Protein AF-A0A2A5M2I6-F1 (afdb_monomer)

Foldseek 3Di:
DWDWDQACNDTWIWDADPNDIDGDLVSVCVNVVHDSVVSVVVVVPPDDDPDPDDQWAKDWDADPVRDIDIDTNGD

pLDDT: mean 84.15, std 12.75, range [51.09, 97.0]

Nearest PDB structures (foldseek):
  3wpr-assembly1_C  TM=2.422E-01  e=1.296E+00  Acinetobacter sp. Tol 5
  3wpr-assembly1_B  TM=2.486E-01  e=1.661E+00  Acinetobacter sp. Tol 5
  3wpa-assembly1_A  TM=3.226E-01  e=5.743E+00  Acinetobacter sp. Tol 5

Radius of gyration: 17.0 Å; Cα contacts (8 Å, |Δi|>4): 84; chains: 1; bounding box: 36×39×30 Å

Solvent-accessible surface area (backbone atoms only — not comparable to full-atom values): 4774 Å² total; per-residue (Å²): 106,79,45,83,43,77,44,90,87,35,84,34,69,31,45,57,56,97,94,41,81,44,70,54,69,60,53,54,17,61,51,66,76,44,64,48,70,60,51,54,51,55,60,66,68,49,83,89,68,91,71,93,67,73,48,60,40,86,45,74,46,68,49,99,87,68,48,80,41,81,45,66,49,72,96

Sequence (75 aa):
MEKLAVINGVDVELEVVDNAVYTTSLSVAEVFNKNHKNIIRKINEFPKDNFTKLNFELSKYIDSTGRILPCYKIT

Mean predicted aligned error: 10.23 Å

Secondary structure (DSSP, 8-state):
-EEEEEETTEEEEEEEETTEEE--HHHHHHHTT--HHHHHHHHHHS--S--SS-SEEEEEEE-TTS-EEEEEEE-

Structure (mmCIF, N/CA/C/O backbone):
data_AF-A0A2A5M2I6-F1
#
_entry.id   AF-A0A2A5M2I6-F1
#
loop_
_atom_site.group_PDB
_atom_site.id
_atom_site.type_symbol
_atom_site.label_atom_id
_atom_site.label_alt_id
_atom_site.label_comp_id
_atom_site.label_asym_id
_atom_site.label_entity_id
_atom_site.label_seq_id
_atom_site.pdbx_PDB_ins_code
_atom_site.Cartn_x
_atom_site.Cartn_y
_atom_site.Cartn_z
_atom_site.occupancy
_atom_site.B_iso_or_equiv
_atom_site.auth_seq_id
_atom_site.auth_comp_id
_atom_site.auth_asym_id
_atom_site.auth_atom_id
_atom_site.pdbx_PDB_model_num
ATOM 1 N N . MET A 1 1 ? -11.709 10.304 -15.853 1.00 61.88 1 MET A N 1
ATOM 2 C CA . MET A 1 1 ? -13.075 9.949 -15.401 1.00 6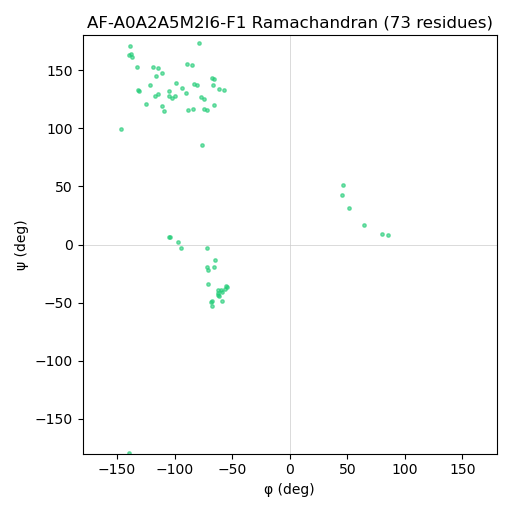1.88 1 MET A CA 1
ATOM 3 C C . MET A 1 1 ? -12.924 9.360 -14.018 1.00 61.88 1 MET A C 1
ATOM 5 O O . MET A 1 1 ? -12.174 8.400 -13.887 1.00 61.88 1 MET A O 1
ATOM 9 N N . GLU A 1 2 ? -13.559 9.958 -13.018 1.00 71.44 2 GLU A N 1
ATOM 10 C CA . GLU A 1 2 ? -13.511 9.472 -11.637 1.00 71.44 2 GLU A CA 1
ATOM 11 C C . GLU A 1 2 ? -14.542 8.355 -11.449 1.00 71.44 2 GLU A C 1
ATOM 13 O O . GLU A 1 2 ? -15.647 8.413 -11.998 1.00 71.44 2 GLU A O 1
ATOM 18 N N . LYS A 1 3 ? -14.157 7.295 -10.736 1.00 79.38 3 LYS A N 1
ATOM 19 C CA . LYS A 1 3 ? -15.032 6.167 -10.396 1.00 79.38 3 LYS A CA 1
ATOM 20 C C . LYS A 1 3 ? -15.104 6.022 -8.885 1.00 79.38 3 LYS A C 1
ATOM 22 O O . LYS A 1 3 ? -14.077 6.064 -8.222 1.00 79.38 3 LYS A O 1
ATOM 27 N N . LEU A 1 4 ? -16.302 5.789 -8.365 1.00 86.56 4 LEU A N 1
ATOM 28 C CA . LEU A 1 4 ? -16.520 5.540 -6.944 1.00 86.56 4 LEU A CA 1
ATOM 29 C C . LEU A 1 4 ? -16.499 4.032 -6.662 1.00 86.56 4 LEU A C 1
ATOM 31 O O . LEU A 1 4 ? -17.130 3.257 -7.389 1.00 86.56 4 LEU A O 1
ATOM 35 N N . ALA A 1 5 ? -15.805 3.616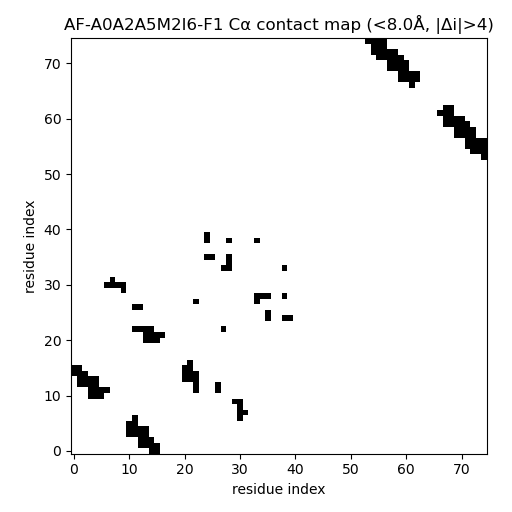 -5.606 1.00 91.81 5 ALA A N 1
ATOM 36 C CA . ALA A 1 5 ? -15.830 2.251 -5.094 1.00 91.81 5 ALA A CA 1
ATOM 37 C C . ALA A 1 5 ? -16.042 2.250 -3.577 1.00 91.81 5 ALA A C 1
ATOM 39 O O . ALA A 1 5 ? -15.343 2.953 -2.859 1.00 91.81 5 ALA A O 1
ATOM 40 N N . VAL A 1 6 ? -16.957 1.416 -3.079 1.00 94.00 6 VAL A N 1
ATOM 41 C CA . VAL A 1 6 ? -17.144 1.225 -1.634 1.00 94.00 6 VAL A CA 1
ATOM 42 C C . VAL A 1 6 ? -16.217 0.111 -1.155 1.00 94.00 6 VAL A C 1
ATOM 44 O O . VAL A 1 6 ? -16.382 -1.044 -1.553 1.00 94.00 6 VAL A O 1
ATOM 47 N N . ILE A 1 7 ? -15.255 0.429 -0.285 1.00 94.00 7 ILE A N 1
ATOM 48 C CA . ILE A 1 7 ? -14.307 -0.541 0.284 1.00 94.00 7 ILE A CA 1
ATOM 49 C C . ILE A 1 7 ? -14.379 -0.462 1.807 1.00 94.00 7 ILE A C 1
ATOM 51 O O . ILE A 1 7 ? -14.159 0.593 2.389 1.00 94.00 7 ILE A O 1
ATOM 55 N N . ASN A 1 8 ? -14.708 -1.577 2.466 1.00 94.56 8 ASN A N 1
ATOM 56 C CA . ASN A 1 8 ? -14.943 -1.628 3.918 1.00 94.56 8 ASN A CA 1
ATOM 57 C C . ASN A 1 8 ? -15.949 -0.570 4.426 1.00 94.56 8 ASN A C 1
ATOM 59 O O . ASN A 1 8 ? -15.838 -0.103 5.555 1.00 94.56 8 ASN A O 1
ATOM 63 N N . GLY A 1 9 ? -16.930 -0.194 3.597 1.00 93.12 9 GLY A N 1
ATOM 64 C CA . GLY A 1 9 ? -17.927 0.828 3.935 1.00 93.12 9 GLY A CA 1
ATOM 65 C C . GLY A 1 9 ? -17.453 2.275 3.774 1.00 93.12 9 GLY A C 1
ATOM 66 O O . GLY A 1 9 ? -18.171 3.177 4.187 1.00 93.12 9 GLY A O 1
ATOM 67 N N . VAL A 1 10 ? -16.276 2.497 3.183 1.00 94.12 10 VAL A N 1
ATOM 68 C CA . VAL A 1 10 ? -15.738 3.822 2.850 1.00 94.12 10 VAL A CA 1
ATOM 69 C C . VAL A 1 10 ? -15.868 4.050 1.347 1.00 94.12 10 VAL A C 1
ATOM 71 O O . VAL A 1 10 ? -15.482 3.180 0.561 1.00 94.12 10 VAL A O 1
ATOM 74 N N . ASP A 1 11 ? -16.390 5.210 0.956 1.00 94.50 11 ASP A N 1
ATOM 75 C CA . ASP A 1 11 ? -16.435 5.654 -0.437 1.00 94.50 11 ASP A CA 1
ATOM 76 C C . ASP A 1 11 ? -15.038 6.102 -0.890 1.00 94.50 11 ASP A C 1
ATOM 78 O O . ASP A 1 11 ? -14.461 7.049 -0.361 1.00 94.50 11 ASP A O 1
ATOM 82 N N . VAL A 1 12 ? -14.475 5.402 -1.873 1.00 94.62 12 VAL A N 1
ATOM 83 C CA . VAL A 1 12 ? -13.146 5.668 -2.427 1.00 94.62 12 VAL A CA 1
ATOM 84 C C . VAL A 1 12 ? -13.281 6.193 -3.848 1.00 94.62 12 VAL 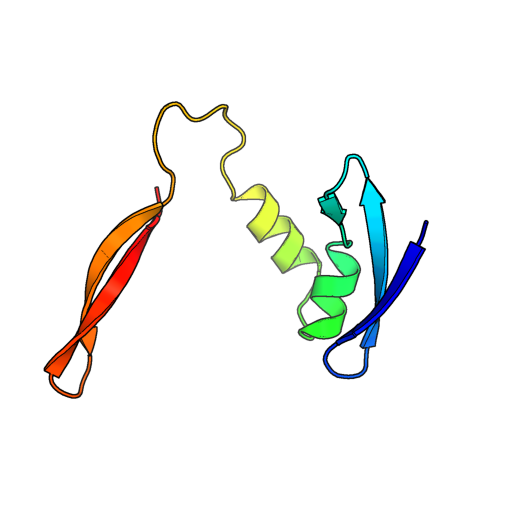A C 1
ATOM 86 O O . VAL A 1 12 ? -13.778 5.498 -4.737 1.00 94.62 12 VAL A O 1
ATOM 89 N N . GLU A 1 13 ? -12.787 7.408 -4.065 1.00 91.81 13 GLU A N 1
ATOM 90 C CA . GLU A 1 13 ? -12.616 7.990 -5.393 1.00 91.81 13 GLU A CA 1
ATOM 91 C C . GLU A 1 13 ? -11.374 7.404 -6.073 1.00 91.81 13 GLU A C 1
ATOM 93 O O . GLU A 1 13 ? -10.267 7.407 -5.527 1.00 91.81 13 GLU A O 1
ATOM 98 N N . LEU A 1 14 ? -11.571 6.884 -7.281 1.00 92.62 14 LEU A N 1
ATOM 99 C CA . LEU A 1 14 ? -10.534 6.298 -8.116 1.00 92.62 14 LEU A CA 1
ATOM 100 C C . LEU A 1 14 ? -10.341 7.139 -9.372 1.00 92.62 14 LEU A C 1
ATOM 102 O O . LEU A 1 14 ? -11.293 7.412 -10.111 1.00 92.62 14 LEU A O 1
ATOM 106 N N . GLU A 1 15 ? -9.090 7.480 -9.650 1.00 90.81 15 GLU A N 1
ATOM 107 C CA . GLU A 1 15 ? -8.692 8.204 -10.851 1.00 90.81 15 GLU A CA 1
ATOM 108 C C . GLU A 1 15 ? -8.154 7.225 -11.899 1.00 90.81 15 GLU A C 1
ATOM 110 O O . GLU A 1 15 ? -7.418 6.292 -11.579 1.00 90.81 15 GLU A O 1
ATOM 115 N N . VAL A 1 16 ? -8.512 7.433 -13.166 1.00 90.25 16 VAL A N 1
ATOM 116 C CA . VAL A 1 16 ? -7.963 6.664 -14.289 1.00 90.25 16 VAL A CA 1
ATOM 117 C C . VAL A 1 16 ? -7.041 7.561 -15.107 1.00 90.25 16 VAL A C 1
ATOM 119 O O . VAL A 1 16 ? -7.521 8.503 -15.740 1.00 90.25 16 VAL A O 1
ATOM 122 N N . VAL A 1 17 ? -5.749 7.226 -15.127 1.00 88.19 17 VAL A N 1
ATOM 123 C CA . VAL A 1 17 ? -4.691 7.925 -15.878 1.00 88.19 17 VAL A CA 1
ATOM 124 C C . VAL A 1 17 ? -3.889 6.887 -16.658 1.00 88.19 17 VAL A C 1
ATOM 126 O O . VAL A 1 17 ? -3.543 5.849 -16.105 1.00 88.19 17 VAL A O 1
ATOM 129 N N . ASP A 1 18 ? -3.636 7.118 -17.949 1.00 88.94 18 ASP A N 1
ATOM 130 C CA . ASP A 1 18 ? -2.810 6.250 -18.810 1.00 88.94 18 ASP A CA 1
ATOM 131 C C . ASP A 1 18 ? -3.105 4.741 -18.687 1.00 88.94 18 ASP A C 1
ATOM 133 O O . ASP A 1 18 ? -2.210 3.899 -18.646 1.00 88.94 18 ASP A O 1
ATOM 137 N N . ASN A 1 19 ? -4.397 4.391 -18.638 1.00 86.00 19 ASN A N 1
ATOM 138 C CA . ASN A 1 19 ? -4.895 3.016 -18.502 1.00 86.00 19 ASN A CA 1
ATOM 139 C C . ASN A 1 19 ? -4.537 2.313 -17.170 1.00 86.00 19 ASN A C 1
ATOM 141 O O . ASN A 1 19 ? -4.679 1.095 -17.052 1.00 86.00 19 ASN A O 1
ATOM 145 N N . ALA A 1 20 ? -4.126 3.069 -16.153 1.00 82.31 20 ALA A N 1
ATOM 146 C CA . ALA A 1 20 ? -3.944 2.616 -14.780 1.00 82.31 20 ALA A CA 1
ATOM 147 C C . ALA A 1 20 ? -4.951 3.300 -13.839 1.00 82.31 20 ALA A C 1
ATOM 149 O O . ALA A 1 20 ? -5.441 4.400 -14.104 1.00 82.31 20 ALA A O 1
ATOM 150 N N . VAL A 1 21 ? -5.293 2.609 -12.750 1.00 87.94 21 VAL A N 1
ATOM 151 C CA . VAL A 1 21 ? -6.229 3.094 -11.728 1.00 87.94 21 VAL A CA 1
ATOM 152 C C . VAL A 1 21 ? -5.438 3.510 -10.498 1.00 87.94 21 VAL A C 1
ATOM 154 O O . VAL A 1 21 ? -4.648 2.728 -9.969 1.00 87.94 21 VAL A O 1
ATOM 157 N N . TYR A 1 22 ? -5.686 4.725 -10.033 1.00 88.44 22 TYR A N 1
ATOM 158 C CA . TYR A 1 22 ? -5.016 5.334 -8.899 1.00 88.44 22 TYR A CA 1
ATOM 159 C C . TYR A 1 22 ? -6.019 5.648 -7.793 1.00 88.44 22 TYR A C 1
ATOM 161 O O . TYR A 1 22 ? -7.203 5.874 -8.032 1.00 88.44 22 TYR A O 1
ATOM 1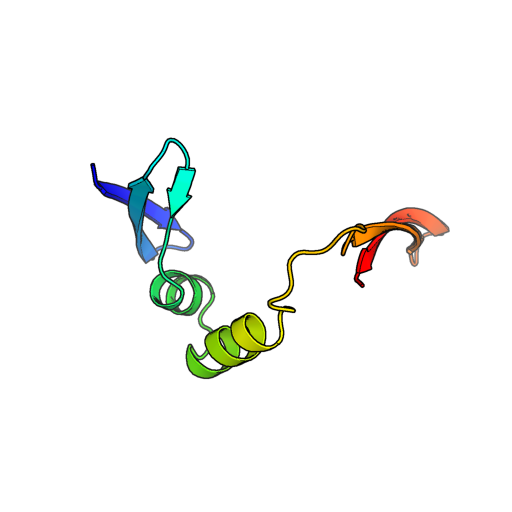69 N N . THR A 1 23 ? -5.515 5.657 -6.565 1.00 93.69 23 THR A N 1
ATOM 170 C CA . THR A 1 23 ? -6.219 6.114 -5.367 1.00 93.69 23 THR A CA 1
ATOM 171 C C . THR A 1 23 ? -5.235 6.887 -4.506 1.00 93.69 23 THR A C 1
ATOM 173 O O . THR A 1 23 ? -4.015 6.750 -4.645 1.00 93.69 23 THR A O 1
ATOM 176 N N . THR A 1 24 ? -5.746 7.671 -3.566 1.00 94.31 24 THR A N 1
ATOM 177 C CA . THR A 1 24 ? -4.893 8.416 -2.644 1.00 94.31 24 THR A CA 1
ATOM 178 C C . THR A 1 24 ? -4.485 7.570 -1.436 1.00 94.31 24 THR A C 1
ATOM 180 O O . THR A 1 24 ? -5.191 6.655 -1.003 1.00 94.31 24 THR A O 1
ATOM 183 N N . SER A 1 25 ? -3.346 7.914 -0.829 1.00 94.44 25 SER A N 1
ATOM 184 C CA . SER A 1 25 ? -2.924 7.331 0.453 1.00 94.44 25 SER A CA 1
ATOM 185 C C . SER A 1 25 ? -3.855 7.701 1.617 1.00 94.44 25 SER A C 1
ATOM 187 O O . SER A 1 25 ? -3.849 7.004 2.631 1.00 94.44 25 SER A O 1
ATOM 189 N N . LEU A 1 26 ? -4.656 8.766 1.475 1.00 95.69 26 LEU A N 1
ATOM 190 C CA . LEU A 1 26 ? -5.695 9.155 2.431 1.00 95.69 26 LEU A CA 1
ATOM 191 C C . LEU A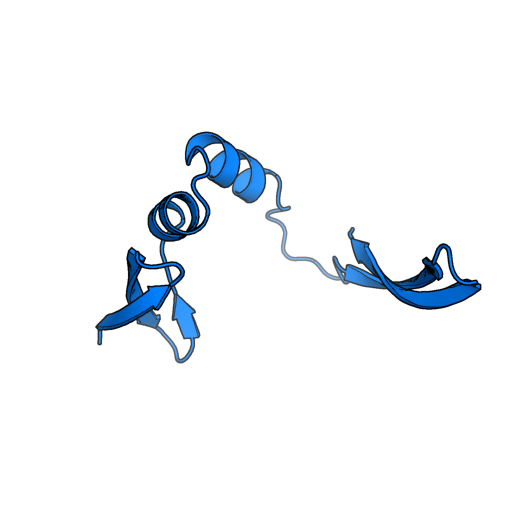 1 26 ? -6.834 8.136 2.426 1.00 95.69 26 LEU A C 1
ATOM 193 O O . LEU A 1 26 ? -7.161 7.596 3.478 1.00 95.69 26 LEU A O 1
ATOM 197 N N . SER A 1 27 ? -7.338 7.781 1.243 1.00 93.62 27 SER A N 1
ATOM 198 C CA . SER A 1 27 ? -8.370 6.750 1.099 1.00 93.62 27 SER A CA 1
ATOM 199 C C . SER A 1 27 ? -7.891 5.399 1.645 1.00 93.62 27 SER A C 1
ATOM 201 O O . SER A 1 27 ? -8.628 4.707 2.340 1.00 93.62 27 SER A O 1
ATOM 203 N N . VAL A 1 28 ? -6.616 5.042 1.430 1.00 93.69 28 VAL A N 1
ATOM 204 C CA . VAL A 1 28 ? -6.014 3.836 2.036 1.00 93.69 28 VAL A CA 1
ATOM 205 C C . VAL A 1 28 ? -5.995 3.924 3.569 1.00 93.69 28 VAL A C 1
ATOM 207 O O . VAL A 1 28 ? -6.272 2.939 4.251 1.00 93.69 28 VAL A O 1
ATOM 210 N N . ALA A 1 29 ? -5.669 5.087 4.135 1.00 95.62 29 ALA A N 1
ATOM 211 C CA . ALA A 1 29 ? -5.672 5.288 5.583 1.00 95.62 29 ALA A CA 1
ATOM 212 C C . ALA A 1 29 ? -7.068 5.094 6.185 1.00 95.62 29 ALA A C 1
ATOM 214 O O . ALA A 1 29 ? -7.207 4.407 7.197 1.00 95.62 29 ALA A O 1
ATOM 215 N N . GLU A 1 30 ? -8.084 5.648 5.533 1.00 96.38 30 GLU A N 1
ATOM 216 C CA . GLU A 1 30 ? -9.475 5.592 5.969 1.00 96.38 30 GLU A CA 1
ATOM 217 C C . GLU A 1 30 ? -10.044 4.169 5.902 1.00 96.38 30 GLU A C 1
ATOM 219 O O . GLU A 1 30 ? -10.466 3.626 6.923 1.00 96.38 30 GLU A O 1
ATOM 224 N N . VAL A 1 31 ? -9.930 3.509 4.743 1.00 97.00 31 VAL A N 1
ATOM 225 C CA . VAL A 1 31 ? -10.427 2.139 4.501 1.00 97.00 31 VAL A CA 1
ATOM 226 C C . VAL A 1 31 ? -9.891 1.121 5.512 1.00 97.00 31 VAL A C 1
ATOM 228 O O . VAL A 1 31 ? -10.590 0.178 5.892 1.00 97.00 31 VAL A O 1
ATOM 231 N N . PHE A 1 32 ? -8.631 1.271 5.931 1.00 95.69 32 PHE A N 1
ATOM 232 C CA . PHE A 1 32 ? -7.965 0.336 6.844 1.00 95.69 32 PHE A CA 1
ATOM 233 C C . PHE A 1 32 ? -7.850 0.855 8.282 1.00 95.69 32 PHE A C 1
ATOM 235 O O . PHE A 1 32 ? -7.181 0.215 9.105 1.00 95.69 32 PHE A O 1
ATOM 242 N N . ASN A 1 33 ? -8.473 2.000 8.581 1.00 95.56 33 ASN A N 1
ATOM 243 C CA . ASN A 1 33 ? -8.401 2.686 9.867 1.00 95.56 33 ASN A CA 1
ATOM 244 C C . ASN A 1 33 ? -6.953 2.787 10.391 1.00 95.56 33 ASN A C 1
ATOM 246 O O . ASN A 1 33 ? -6.607 2.343 11.492 1.00 95.56 33 ASN A O 1
ATOM 250 N N . LYS A 1 34 ? -6.056 3.290 9.538 1.00 96.44 34 LYS A N 1
ATOM 251 C CA . LYS A 1 34 ? -4.635 3.486 9.841 1.00 96.44 34 LYS A CA 1
ATOM 252 C C . LYS A 1 34 ? -4.321 4.967 9.928 1.00 96.44 34 LYS A C 1
ATOM 254 O O . LYS A 1 34 ? -4.848 5.785 9.189 1.00 96.44 34 LYS A O 1
ATOM 259 N N . ASN A 1 35 ? -3.373 5.315 10.793 1.00 96.44 35 ASN A N 1
ATOM 260 C CA . ASN A 1 35 ? -2.857 6.675 10.828 1.00 96.44 35 ASN A CA 1
ATOM 261 C C . ASN A 1 35 ? -2.113 6.986 9.515 1.00 96.44 35 ASN A C 1
ATOM 263 O O . ASN A 1 35 ? -1.116 6.331 9.196 1.00 96.44 35 ASN A O 1
ATOM 267 N N . HIS A 1 36 ? -2.574 8.003 8.782 1.00 95.50 36 HIS A N 1
ATOM 268 C CA . HIS A 1 36 ? -2.021 8.398 7.481 1.00 95.50 36 HIS A CA 1
ATOM 269 C C . HIS A 1 36 ? -0.515 8.693 7.527 1.00 95.50 36 HIS A C 1
ATOM 271 O O . HIS A 1 36 ? 0.221 8.275 6.633 1.00 95.50 36 HIS A O 1
ATOM 277 N N . LYS A 1 37 ? -0.014 9.278 8.624 1.00 96.19 37 LYS A N 1
ATOM 278 C CA . LYS A 1 37 ? 1.425 9.522 8.831 1.00 96.19 37 LYS A CA 1
ATOM 279 C C . LYS A 1 37 ? 2.248 8.236 8.728 1.00 96.19 37 LYS A C 1
ATOM 281 O O . LYS A 1 37 ? 3.345 8.247 8.174 1.00 96.19 37 LYS A O 1
ATOM 286 N N . ASN A 1 38 ? 1.728 7.120 9.243 1.00 94.44 38 ASN A N 1
ATOM 287 C CA . ASN A 1 38 ? 2.420 5.832 9.184 1.00 94.44 38 ASN A CA 1
ATOM 288 C C . ASN A 1 38 ? 2.445 5.257 7.765 1.00 94.44 38 ASN A C 1
ATOM 290 O O . ASN A 1 38 ? 3.440 4.643 7.385 1.00 94.44 38 ASN A O 1
ATOM 294 N N . ILE A 1 39 ? 1.391 5.487 6.980 1.00 91.12 39 ILE A N 1
ATOM 295 C CA . ILE A 1 39 ? 1.331 5.086 5.570 1.00 91.12 39 ILE A CA 1
ATOM 296 C C . ILE A 1 39 ? 2.331 5.897 4.746 1.00 91.12 39 ILE A C 1
ATOM 298 O O . ILE A 1 39 ? 3.140 5.308 4.039 1.00 91.12 39 ILE A O 1
ATOM 302 N N . ILE A 1 40 ? 2.360 7.225 4.895 1.00 92.81 40 ILE A N 1
ATOM 303 C CA . ILE A 1 40 ? 3.343 8.082 4.211 1.00 92.81 40 ILE A CA 1
ATOM 304 C C . ILE A 1 40 ? 4.774 7.697 4.581 1.00 92.81 40 ILE A C 1
ATOM 306 O O . ILE A 1 40 ? 5.648 7.647 3.714 1.00 92.81 40 ILE A O 1
ATOM 310 N N . ARG A 1 41 ? 5.025 7.393 5.859 1.00 91.06 41 ARG A N 1
ATOM 311 C CA . ARG A 1 41 ? 6.332 6.897 6.298 1.00 91.06 41 ARG A CA 1
ATOM 312 C C . ARG A 1 41 ? 6.704 5.606 5.564 1.00 91.06 41 ARG A C 1
ATOM 314 O O . ARG A 1 41 ? 7.786 5.548 5.000 1.00 91.06 41 ARG A O 1
ATOM 321 N N . LYS A 1 42 ? 5.798 4.625 5.498 1.00 90.31 42 LYS A N 1
ATOM 322 C CA . LYS A 1 42 ? 6.013 3.360 4.772 1.00 90.31 42 LYS A CA 1
ATOM 323 C C . LYS A 1 42 ? 6.213 3.550 3.270 1.00 90.31 42 LYS A C 1
ATOM 325 O O . LYS A 1 42 ? 7.070 2.896 2.697 1.00 90.31 42 LYS A O 1
ATOM 330 N N . ILE A 1 43 ? 5.471 4.463 2.648 1.00 86.75 43 ILE A N 1
ATOM 331 C CA . ILE A 1 43 ? 5.642 4.792 1.228 1.00 86.75 43 ILE A CA 1
ATOM 332 C C . ILE A 1 43 ? 7.043 5.363 0.975 1.00 86.75 43 ILE A C 1
ATOM 334 O O . ILE A 1 43 ? 7.707 4.974 0.025 1.00 86.75 43 ILE A O 1
ATOM 338 N N . ASN A 1 44 ? 7.519 6.251 1.849 1.00 83.94 44 ASN A N 1
ATOM 339 C CA . ASN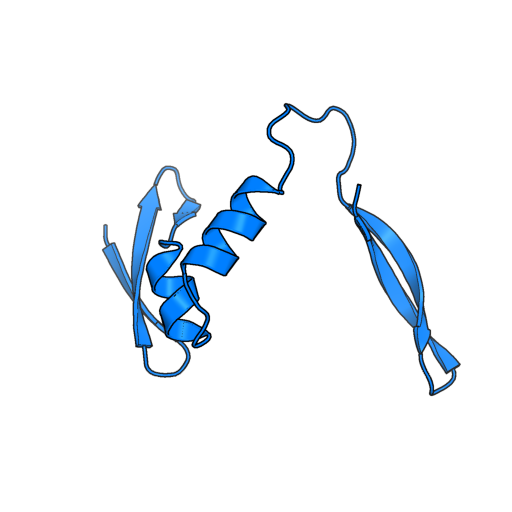 A 1 44 ? 8.859 6.831 1.735 1.00 83.94 44 ASN A CA 1
ATOM 340 C C . ASN A 1 44 ? 9.996 5.854 2.049 1.00 83.94 44 ASN A C 1
ATOM 342 O O . ASN A 1 44 ? 11.122 6.113 1.636 1.00 83.94 44 ASN A O 1
ATOM 346 N N . GLU A 1 45 ? 9.713 4.782 2.790 1.00 85.44 45 GLU A N 1
ATOM 347 C CA . GLU A 1 45 ? 10.656 3.685 3.016 1.00 85.44 45 GLU A CA 1
ATOM 348 C C . GLU A 1 45 ? 10.853 2.837 1.750 1.00 85.44 45 GLU A C 1
ATOM 350 O O . GLU A 1 45 ? 11.863 2.140 1.667 1.00 85.44 45 GLU A O 1
ATOM 355 N N . PHE A 1 46 ? 9.943 2.893 0.762 1.00 76.25 46 PHE A N 1
ATOM 356 C CA . PHE A 1 46 ? 10.193 2.224 -0.510 1.00 76.25 46 PHE A CA 1
ATOM 357 C C . PHE A 1 46 ? 11.359 2.889 -1.239 1.00 76.25 46 PHE A C 1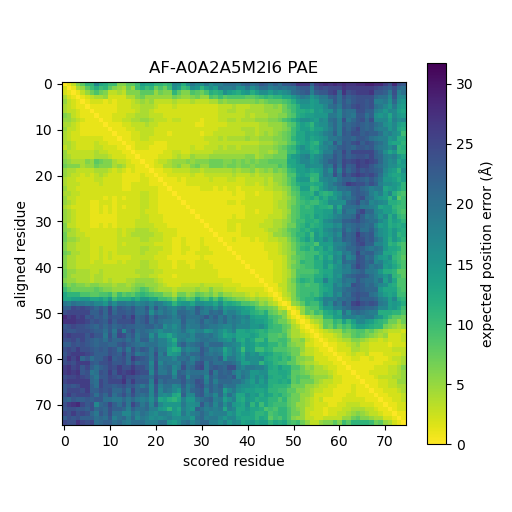
ATOM 359 O O . PHE A 1 46 ? 11.446 4.123 -1.297 1.00 76.25 46 PHE A O 1
ATOM 366 N N . PRO A 1 47 ? 12.245 2.077 -1.817 1.00 74.69 47 PRO A N 1
ATOM 367 C CA . PRO A 1 47 ? 13.369 2.614 -2.542 1.00 74.69 47 PRO A CA 1
ATOM 368 C C . PRO A 1 47 ? 12.915 3.367 -3.801 1.00 74.69 47 PRO A C 1
ATOM 370 O O . PRO A 1 47 ? 11.928 3.013 -4.448 1.00 74.69 47 PRO A O 1
ATOM 373 N N . LYS A 1 48 ? 13.610 4.473 -4.086 1.00 69.38 48 LYS A N 1
ATOM 374 C CA . LYS A 1 48 ? 13.229 5.488 -5.089 1.00 69.38 48 LYS A CA 1
ATOM 375 C C . LYS A 1 48 ? 14.069 5.414 -6.370 1.00 69.38 48 LYS A C 1
ATOM 377 O O . LYS A 1 48 ? 13.983 6.310 -7.206 1.00 69.38 48 LYS A O 1
ATOM 382 N N . ASP A 1 49 ? 14.926 4.408 -6.492 1.00 69.38 49 ASP A N 1
ATOM 383 C CA . ASP A 1 49 ? 15.842 4.207 -7.607 1.00 69.38 49 ASP A CA 1
ATOM 384 C C . ASP A 1 49 ? 15.225 3.385 -8.748 1.00 69.38 49 ASP A C 1
ATOM 386 O O . ASP A 1 49 ? 14.289 2.603 -8.580 1.00 69.38 49 ASP A O 1
ATOM 390 N N . ASN A 1 50 ? 15.768 3.587 -9.952 1.00 62.75 50 ASN A N 1
ATOM 391 C CA . ASN A 1 50 ? 15.427 2.808 -11.139 1.00 62.75 50 ASN A CA 1
ATOM 392 C C . ASN A 1 50 ? 16.116 1.444 -11.046 1.00 62.75 50 ASN A C 1
ATOM 394 O O . ASN A 1 50 ? 17.231 1.253 -11.535 1.00 62.75 50 ASN A O 1
ATOM 398 N N . PHE A 1 51 ? 15.466 0.506 -10.370 1.00 60.69 51 PHE A N 1
AT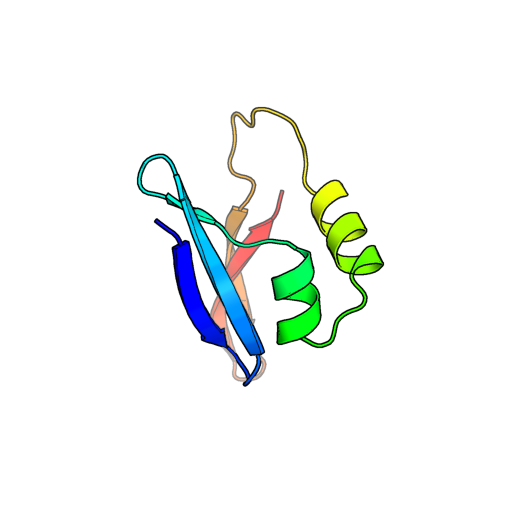OM 399 C CA . PHE A 1 51 ? 15.993 -0.833 -10.162 1.00 60.69 51 PHE A CA 1
ATOM 400 C C . PHE A 1 51 ? 16.317 -1.568 -11.465 1.00 60.69 51 PHE A C 1
ATOM 402 O O . PHE A 1 51 ? 15.501 -1.657 -12.379 1.00 60.69 51 PHE A O 1
ATOM 409 N N . THR A 1 52 ? 17.505 -2.176 -11.511 1.00 59.12 52 THR A N 1
ATOM 410 C CA . THR A 1 52 ? 17.924 -3.123 -12.564 1.00 59.12 52 THR A CA 1
ATOM 411 C C . THR A 1 52 ? 17.679 -4.589 -12.175 1.00 59.12 52 THR A C 1
ATOM 413 O O . THR A 1 52 ? 17.934 -5.489 -12.975 1.00 59.12 52 THR A O 1
ATOM 416 N N . LYS A 1 53 ? 17.187 -4.850 -10.953 1.00 58.25 53 LYS A N 1
ATOM 417 C CA . LYS A 1 53 ? 16.880 -6.181 -10.398 1.00 58.25 53 LYS A CA 1
ATOM 418 C C . LYS A 1 53 ? 15.556 -6.167 -9.624 1.00 58.25 53 LYS A C 1
ATOM 420 O O . LYS A 1 53 ? 15.027 -5.109 -9.317 1.00 58.25 53 LYS A O 1
ATOM 425 N N . LEU A 1 54 ? 15.007 -7.351 -9.354 1.00 56.00 54 LEU A N 1
ATOM 426 C CA . LEU A 1 54 ? 13.688 -7.527 -8.738 1.00 56.00 54 LEU A CA 1
ATOM 427 C C . LEU A 1 54 ? 13.704 -7.206 -7.239 1.00 56.00 54 LEU A C 1
ATOM 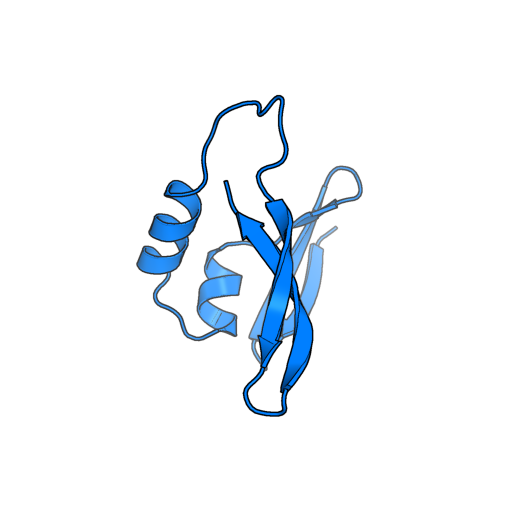429 O O . LEU A 1 54 ? 14.396 -7.893 -6.500 1.00 56.00 54 LEU A O 1
ATOM 433 N N . ASN A 1 55 ? 12.831 -6.293 -6.798 1.00 60.66 55 ASN A N 1
ATOM 434 C CA . ASN A 1 55 ? 12.566 -6.018 -5.376 1.00 60.66 55 ASN A CA 1
ATOM 435 C C . ASN A 1 55 ? 11.775 -7.121 -4.665 1.00 60.66 55 ASN A C 1
ATOM 437 O O . ASN A 1 55 ? 11.468 -7.007 -3.486 1.00 60.66 55 ASN A O 1
ATOM 441 N N . PHE A 1 56 ? 11.367 -8.162 -5.389 1.00 59.38 56 PHE A N 1
ATOM 442 C CA . PHE A 1 56 ? 10.547 -9.258 -4.888 1.00 59.38 56 PHE A CA 1
ATOM 443 C C . PHE A 1 56 ? 10.961 -10.549 -5.603 1.00 59.38 56 PHE A C 1
ATOM 445 O O . PHE A 1 56 ? 10.555 -10.806 -6.736 1.00 59.38 56 PHE A O 1
ATOM 452 N N . GLU A 1 57 ? 11.778 -11.368 -4.949 1.00 70.75 57 GLU A N 1
ATOM 453 C CA . GLU A 1 57 ? 12.249 -12.662 -5.438 1.00 70.75 57 GLU A CA 1
ATOM 454 C C . GLU A 1 57 ? 11.441 -13.805 -4.808 1.00 70.75 57 GLU A C 1
ATOM 456 O O . GLU A 1 57 ? 11.307 -13.900 -3.589 1.00 70.75 57 GLU A O 1
ATOM 461 N N . LEU A 1 58 ? 10.894 -14.707 -5.624 1.00 66.31 58 LEU A N 1
ATOM 462 C CA . LEU A 1 58 ? 10.115 -15.841 -5.127 1.00 66.31 58 LEU A CA 1
ATOM 463 C C . LEU A 1 58 ? 10.966 -16.763 -4.231 1.00 66.31 58 LEU A C 1
ATOM 465 O O . LEU A 1 58 ? 12.068 -17.182 -4.575 1.00 66.31 58 LEU A O 1
ATOM 469 N N . SER A 1 59 ? 10.403 -17.136 -3.089 1.00 79.25 59 SER A N 1
ATOM 470 C CA . SER A 1 59 ? 10.945 -18.064 -2.104 1.00 79.25 59 SER A CA 1
ATOM 471 C C . SER A 1 59 ? 9.827 -18.966 -1.575 1.00 79.25 59 SER A C 1
ATOM 473 O O . SER A 1 59 ? 8.680 -18.912 -2.022 1.00 79.25 59 SER A O 1
ATOM 475 N N . LYS A 1 60 ? 10.160 -19.861 -0.651 1.00 91.69 60 LYS A N 1
ATOM 476 C CA . LYS A 1 60 ? 9.204 -20.769 -0.015 1.00 91.69 60 LYS A CA 1
ATOM 477 C C . LYS A 1 60 ? 9.407 -20.765 1.497 1.00 91.69 60 LYS A C 1
ATOM 479 O O . LYS A 1 60 ? 10.523 -20.541 1.963 1.00 91.69 60 LYS A O 1
ATOM 484 N N . TYR A 1 61 ? 8.348 -21.045 2.248 1.00 83.50 61 TYR A N 1
ATOM 485 C CA . TYR A 1 61 ? 8.397 -21.311 3.686 1.00 83.50 61 TYR A CA 1
ATOM 486 C C . TYR A 1 61 ? 7.504 -22.503 4.038 1.00 83.50 61 TYR A C 1
ATOM 488 O O . TYR A 1 61 ? 6.645 -22.888 3.249 1.00 83.50 61 TYR A O 1
ATOM 496 N N . ILE A 1 62 ? 7.730 -23.106 5.203 1.00 91.56 62 ILE A N 1
ATOM 497 C CA . ILE A 1 62 ? 6.912 -24.208 5.716 1.00 91.56 62 ILE A CA 1
ATOM 498 C C . ILE A 1 62 ? 5.983 -23.640 6.791 1.00 91.56 62 ILE A C 1
ATOM 500 O O . ILE A 1 62 ? 6.457 -22.978 7.714 1.00 91.56 62 ILE A O 1
ATOM 504 N N . ASP A 1 63 ? 4.675 -23.856 6.656 1.00 90.19 63 ASP A N 1
ATOM 505 C CA . ASP A 1 63 ? 3.695 -23.421 7.653 1.00 90.19 63 ASP A CA 1
ATOM 506 C C . ASP A 1 63 ? 3.634 -24.364 8.869 1.00 90.19 63 ASP A C 1
ATOM 508 O O . ASP A 1 63 ? 4.256 -25.426 8.901 1.00 90.19 63 ASP A O 1
ATOM 512 N N . SER A 1 64 ? 2.868 -23.989 9.895 1.00 84.88 64 SER A N 1
ATOM 513 C CA . SER A 1 64 ? 2.739 -24.770 11.135 1.00 84.88 64 SER A CA 1
ATOM 514 C C . SER A 1 64 ? 2.073 -26.139 10.954 1.00 84.88 64 SER A C 1
ATOM 516 O O . SER A 1 64 ? 2.137 -26.970 11.857 1.00 84.88 64 SER A O 1
ATOM 518 N N . THR A 1 65 ? 1.449 -26.388 9.800 1.00 93.38 65 THR A N 1
ATOM 519 C CA . THR A 1 65 ? 0.861 -27.681 9.428 1.00 93.38 65 THR A CA 1
ATOM 520 C C . THR A 1 65 ? 1.799 -28.523 8.557 1.00 93.38 65 THR A C 1
ATOM 522 O O . THR A 1 65 ? 1.433 -29.622 8.145 1.00 93.38 65 THR A O 1
ATOM 525 N N . GLY A 1 66 ? 3.013 -28.026 8.283 1.00 93.38 66 GLY A N 1
ATOM 526 C CA . GLY A 1 66 ? 4.032 -28.700 7.482 1.00 93.38 66 GLY A CA 1
ATOM 527 C C . GLY A 1 66 ? 3.905 -28.476 5.972 1.00 93.38 66 GLY A C 1
ATOM 528 O O . GLY A 1 66 ? 4.626 -29.115 5.205 1.00 93.38 66 GLY A O 1
ATOM 529 N N . ARG A 1 67 ? 3.014 -27.588 5.509 1.00 91.44 67 ARG A N 1
ATOM 530 C CA . ARG A 1 67 ? 2.850 -27.304 4.073 1.00 91.44 67 ARG A CA 1
ATOM 531 C C . ARG A 1 67 ? 3.924 -26.341 3.596 1.00 91.44 67 ARG A C 1
ATOM 533 O O . ARG A 1 67 ? 4.190 -25.338 4.248 1.00 91.44 67 ARG A O 1
ATOM 540 N N . ILE A 1 68 ? 4.491 -26.603 2.420 1.00 94.00 68 ILE A N 1
ATOM 541 C CA . ILE A 1 68 ? 5.393 -25.661 1.752 1.00 94.00 68 ILE A CA 1
ATOM 542 C C . ILE A 1 68 ? 4.549 -24.647 0.977 1.00 94.00 68 ILE A C 1
ATOM 544 O O . ILE A 1 68 ? 3.852 -25.012 0.030 1.00 94.00 68 ILE A O 1
ATOM 548 N N . LEU A 1 69 ? 4.641 -23.376 1.355 1.00 85.94 69 LEU A N 1
ATOM 549 C CA . LEU A 1 69 ? 3.915 -22.264 0.752 1.00 85.94 69 LEU A CA 1
ATOM 550 C C . LEU A 1 69 ? 4.890 -21.271 0.099 1.00 85.94 69 LEU A C 1
ATOM 552 O O . LEU A 1 69 ? 5.999 -21.071 0.606 1.00 85.94 69 LEU A O 1
ATOM 556 N N . PRO A 1 70 ? 4.521 -20.648 -1.032 1.00 79.00 70 PRO A N 1
ATOM 557 C CA . PRO A 1 70 ? 5.326 -19.590 -1.627 1.00 79.00 70 PRO A CA 1
ATOM 558 C C . PRO A 1 70 ? 5.329 -18.335 -0.741 1.00 79.00 70 PRO A C 1
ATOM 560 O O . PRO A 1 70 ? 4.316 -17.968 -0.148 1.00 79.00 70 PRO A O 1
ATOM 563 N N . CYS A 1 71 ? 6.466 -17.648 -0.692 1.00 76.88 71 CYS A N 1
ATOM 564 C CA . CYS A 1 71 ? 6.609 -16.290 -0.168 1.00 76.88 71 CYS A CA 1
ATOM 565 C C . CYS A 1 71 ? 7.542 -15.491 -1.085 1.00 76.88 71 CYS A C 1
ATOM 567 O O . CYS A 1 71 ? 8.164 -16.061 -1.973 1.00 76.88 71 CYS A O 1
ATOM 569 N N . TYR A 1 72 ? 7.660 -14.181 -0.898 1.00 74.50 72 TYR A N 1
ATOM 570 C CA . TYR A 1 72 ? 8.591 -13.361 -1.675 1.00 74.50 72 TYR A CA 1
ATOM 571 C C . TYR A 1 72 ? 9.640 -12.760 -0.740 1.00 74.50 72 TYR A C 1
ATOM 573 O O . TYR A 1 72 ? 9.302 -12.164 0.282 1.00 74.50 72 TYR A O 1
ATOM 581 N N . LYS A 1 73 ? 10.915 -12.942 -1.080 1.00 51.09 73 LYS A N 1
ATOM 582 C CA . LYS A 1 73 ? 12.042 -12.190 -0.536 1.00 51.09 73 LYS A CA 1
ATOM 583 C C . LYS A 1 73 ? 11.971 -10.792 -1.123 1.00 51.09 73 LYS A C 1
ATOM 585 O O . LYS A 1 73 ? 12.067 -10.633 -2.331 1.00 51.09 73 LYS A O 1
ATOM 590 N N . ILE A 1 74 ? 11.761 -9.800 -0.279 1.00 69.25 74 ILE A N 1
ATOM 591 C CA . ILE A 1 74 ? 11.681 -8.405 -0.699 1.00 69.25 74 ILE A CA 1
ATOM 592 C C . ILE A 1 74 ? 13.104 -7.825 -0.637 1.00 69.25 74 ILE A C 1
ATOM 594 O O . ILE A 1 74 ? 13.754 -8.023 0.391 1.00 69.25 74 ILE A O 1
ATOM 598 N N . THR A 1 75 ? 13.599 -7.159 -1.684 1.00 54.09 75 THR A N 1
ATOM 599 C CA . THR A 1 75 ? 14.893 -6.444 -1.689 1.00 54.09 75 THR A CA 1
ATOM 600 C C . THR A 1 75 ? 14.705 -4.973 -1.990 1.00 54.09 75 THR A C 1
ATOM 602 O O . THR A 1 75 ? 13.937 -4.683 -2.930 1.00 54.09 75 THR A O 1
#